Protein AF-A0A2S3U8B5-F1 (afdb_monomer_lite)

InterPro domains:
  IPR010022 Protein of unknown function XkdX [PF09693] (24-42)

Secondary structure (DSSP, 8-state):
--HHHHHHHHHHTT---HHHHHTTBTTTB-HHHHHHHHSS--------

Structure (mmCIF, N/CA/C/O backbone):
data_AF-A0A2S3U8B5-F1
#
_entry.id   AF-A0A2S3U8B5-F1
#
loop_
_atom_site.group_PDB
_atom_site.id
_atom_site.type_symbol
_atom_site.label_atom_id
_atom_site.label_alt_id
_atom_site.label_comp_id
_atom_site.label_asym_id
_atom_site.label_entity_id
_atom_site.label_seq_id
_atom_site.pdbx_PDB_ins_code
_atom_site.Cartn_x
_atom_site.Cartn_y
_atom_site.Cartn_z
_atom_site.occupancy
_atom_site.B_iso_or_equiv
_atom_site.auth_seq_id
_atom_site.auth_comp_id
_atom_site.auth_asym_id
_atom_site.auth_atom_id
_atom_site.pdbx_PDB_model_num
ATOM 1 N N . MET A 1 1 ? 9.675 6.589 7.743 1.00 70.56 1 MET A N 1
ATOM 2 C CA . MET A 1 1 ? 9.201 6.214 6.395 1.00 70.56 1 MET A CA 1
ATOM 3 C C . MET A 1 1 ? 7.898 5.461 6.576 1.00 70.56 1 MET A C 1
ATOM 5 O O . MET A 1 1 ? 7.870 4.572 7.420 1.00 70.56 1 MET A O 1
ATOM 9 N N . THR A 1 2 ? 6.822 5.873 5.910 1.00 90.06 2 THR A N 1
ATOM 10 C CA . THR A 1 2 ? 5.516 5.205 6.042 1.00 90.06 2 THR A CA 1
ATOM 11 C C . THR A 1 2 ? 5.466 3.945 5.173 1.00 90.06 2 THR A C 1
ATOM 13 O O . THR A 1 2 ? 6.268 3.797 4.248 1.00 90.06 2 THR A O 1
ATOM 16 N N . VAL A 1 3 ? 4.518 3.044 5.447 1.00 91.19 3 VAL A N 1
ATOM 17 C CA . VAL A 1 3 ? 4.268 1.867 4.594 1.00 91.19 3 VAL A CA 1
ATOM 18 C C . VAL A 1 3 ? 3.901 2.301 3.170 1.00 91.19 3 VAL A C 1
ATOM 20 O O . VAL A 1 3 ? 4.364 1.701 2.202 1.00 91.19 3 VAL A O 1
ATOM 23 N N . TYR A 1 4 ? 3.154 3.399 3.034 1.00 90.75 4 TYR A N 1
ATOM 24 C CA . TYR A 1 4 ? 2.838 4.013 1.747 1.00 90.75 4 TYR A CA 1
ATOM 25 C C . TYR A 1 4 ? 4.088 4.451 0.967 1.00 90.75 4 TYR A C 1
ATOM 27 O O . TYR A 1 4 ? 4.247 4.072 -0.194 1.00 90.75 4 TYR A O 1
ATOM 35 N N . ASP A 1 5 ? 5.015 5.185 1.598 1.00 92.25 5 ASP A N 1
ATOM 36 C CA . ASP A 1 5 ? 6.277 5.582 0.951 1.00 92.25 5 ASP A CA 1
ATOM 37 C C . ASP A 1 5 ? 7.089 4.369 0.498 1.00 92.25 5 ASP A C 1
ATOM 39 O O . ASP A 1 5 ? 7.627 4.353 -0.610 1.00 92.25 5 ASP A O 1
ATOM 43 N N . GLN A 1 6 ? 7.140 3.330 1.330 1.00 91.44 6 GLN A N 1
ATOM 44 C CA . GLN A 1 6 ? 7.844 2.095 1.006 1.00 91.44 6 GLN A CA 1
ATOM 45 C C . GLN A 1 6 ? 7.212 1.389 -0.206 1.00 91.44 6 GLN A C 1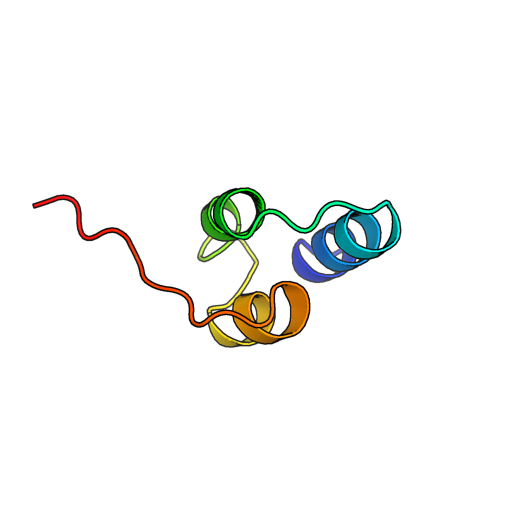
ATOM 47 O O . GLN A 1 6 ? 7.921 0.970 -1.120 1.00 91.44 6 GLN A O 1
ATOM 52 N N . CYS A 1 7 ? 5.880 1.350 -0.278 1.00 91.06 7 CYS A N 1
ATOM 53 C CA . CYS A 1 7 ? 5.156 0.779 -1.409 1.00 91.06 7 CYS A CA 1
ATOM 54 C C . CYS A 1 7 ? 5.369 1.554 -2.719 1.00 91.06 7 CYS A C 1
ATOM 56 O O . CYS A 1 7 ? 5.510 0.931 -3.777 1.00 91.06 7 CYS A O 1
ATOM 58 N N . ARG A 1 8 ? 5.478 2.889 -2.662 1.00 90.94 8 ARG A N 1
ATOM 59 C CA . ARG A 1 8 ? 5.857 3.699 -3.833 1.00 90.94 8 ARG A CA 1
ATOM 60 C C . ARG A 1 8 ? 7.283 3.416 -4.302 1.00 90.94 8 ARG A C 1
ATOM 62 O O . ARG A 1 8 ? 7.514 3.344 -5.507 1.00 90.94 8 ARG A O 1
ATOM 69 N N . ILE A 1 9 ? 8.225 3.214 -3.377 1.00 93.00 9 ILE A N 1
ATOM 70 C CA . ILE A 1 9 ? 9.598 2.812 -3.721 1.00 93.00 9 ILE A CA 1
ATOM 71 C C . ILE A 1 9 ? 9.584 1.452 -4.426 1.00 93.00 9 ILE A C 1
ATOM 73 O O . ILE A 1 9 ? 10.170 1.323 -5.498 1.00 93.00 9 ILE A O 1
ATOM 77 N N . PHE A 1 10 ? 8.851 0.467 -3.897 1.00 91.12 10 PHE A N 1
ATOM 78 C CA . PHE A 1 10 ? 8.720 -0.846 -4.538 1.00 91.12 10 PHE A CA 1
ATOM 79 C C . PHE A 1 10 ? 8.103 -0.760 -5.937 1.00 91.12 10 PHE A C 1
ATOM 81 O O . PHE A 1 10 ? 8.593 -1.416 -6.856 1.00 91.12 10 PHE A O 1
ATOM 88 N N . LYS A 1 11 ? 7.100 0.110 -6.128 1.00 89.25 11 LYS A N 1
ATOM 89 C CA . LYS A 1 11 ? 6.506 0.364 -7.449 1.00 89.25 11 LYS A CA 1
ATOM 90 C C . LYS A 1 11 ? 7.549 0.925 -8.412 1.00 89.25 11 LYS A C 1
ATOM 92 O O . LYS A 1 11 ? 7.665 0.461 -9.543 1.00 89.25 11 LYS A O 1
ATOM 97 N N . SER A 1 12 ? 8.360 1.872 -7.940 1.00 90.38 12 SER A N 1
ATOM 98 C CA . SER A 1 12 ? 9.460 2.450 -8.715 1.00 90.38 12 SER A CA 1
ATOM 99 C C . SER A 1 12 ? 10.583 1.451 -9.019 1.00 90.38 12 SER A C 1
ATOM 101 O O . SER A 1 12 ? 11.308 1.650 -9.989 1.00 90.38 12 SER A O 1
ATOM 103 N N . TRP A 1 13 ? 10.738 0.392 -8.221 1.00 91.00 13 TRP A N 1
ATOM 104 C CA . TRP A 1 13 ? 11.667 -0.716 -8.486 1.00 91.00 13 TRP A CA 1
ATOM 105 C C . TRP A 1 13 ? 11.101 -1.758 -9.462 1.00 91.00 13 TRP A C 1
ATOM 107 O O . TRP A 1 13 ? 11.792 -2.716 -9.800 1.00 91.00 13 TRP A O 1
ATOM 117 N N . GLY A 1 14 ? 9.865 -1.570 -9.932 1.00 89.38 14 GLY A N 1
ATOM 118 C CA . GLY A 1 14 ? 9.203 -2.443 -10.900 1.00 89.38 14 GLY A CA 1
ATOM 119 C C . GLY A 1 14 ? 8.220 -3.435 -10.285 1.00 89.38 14 GLY A C 1
ATOM 120 O 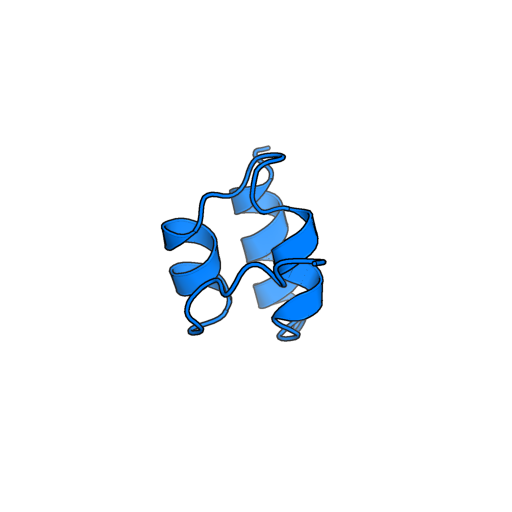O . GLY A 1 14 ? 7.646 -4.238 -11.022 1.00 89.38 14 GLY A O 1
ATOM 121 N N . GLN A 1 15 ? 7.980 -3.389 -8.969 1.00 88.44 15 GLN A N 1
ATOM 122 C CA . GLN A 1 15 ? 6.960 -4.240 -8.374 1.00 88.44 15 GLN A CA 1
ATOM 123 C C . GLN A 1 15 ? 5.573 -3.706 -8.738 1.00 88.44 15 GLN A C 1
ATOM 125 O O . GLN A 1 15 ? 5.188 -2.611 -8.352 1.00 88.44 15 GLN A O 1
ATOM 130 N N . THR A 1 16 ? 4.825 -4.464 -9.525 1.00 84.69 16 THR A N 1
ATOM 131 C CA . THR A 1 16 ? 3.501 -4.081 -10.027 1.00 84.69 16 THR A CA 1
ATOM 132 C C . THR A 1 16 ? 2.404 -5.015 -9.545 1.00 84.69 16 THR A C 1
ATOM 134 O O . THR A 1 16 ? 1.237 -4.706 -9.769 1.00 84.69 16 THR A O 1
ATOM 137 N N . ASP A 1 17 ? 2.764 -6.097 -8.850 1.00 88.25 17 ASP A N 1
ATOM 138 C CA . ASP A 1 17 ? 1.825 -7.105 -8.387 1.00 88.25 17 ASP A CA 1
ATOM 139 C C . ASP A 1 17 ? 0.859 -6.524 -7.337 1.00 88.25 17 ASP A C 1
ATOM 141 O O . ASP A 1 17 ? 1.288 -6.133 -6.247 1.00 88.25 17 ASP A O 1
ATOM 145 N N . PRO A 1 18 ? -0.450 -6.465 -7.628 1.00 87.69 18 PRO A N 1
ATOM 146 C CA . PRO A 1 18 ? -1.436 -5.912 -6.713 1.00 87.69 18 PRO A CA 1
ATOM 147 C C . PRO A 1 18 ? -1.569 -6.741 -5.434 1.00 87.69 18 PRO A C 1
ATOM 149 O O . PRO A 1 18 ? -1.851 -6.177 -4.379 1.00 87.69 18 PRO A O 1
ATOM 152 N N . ASN A 1 19 ? -1.365 -8.061 -5.472 1.00 87.81 19 ASN A N 1
ATOM 153 C CA . ASN A 1 19 ? -1.486 -8.901 -4.278 1.00 87.81 19 ASN A CA 1
ATOM 154 C C . ASN A 1 19 ? -0.360 -8.623 -3.280 1.00 87.81 19 ASN A C 1
ATOM 156 O O . ASN A 1 19 ? -0.602 -8.656 -2.073 1.00 87.81 19 ASN A O 1
ATOM 160 N N . TYR A 1 20 ? 0.828 -8.248 -3.766 1.00 89.12 20 TYR A N 1
ATOM 161 C CA . TYR A 1 20 ? 1.916 -7.771 -2.913 1.00 89.12 20 TYR A CA 1
ATOM 162 C C . TYR A 1 20 ? 1.497 -6.561 -2.069 1.00 89.12 20 TYR A C 1
ATOM 164 O O . TYR A 1 20 ? 1.837 -6.479 -0.895 1.00 89.12 20 TYR A O 1
ATOM 172 N N . TYR A 1 21 ? 0.717 -5.634 -2.629 1.00 89.69 21 TYR A N 1
ATOM 173 C CA . TYR A 1 21 ? 0.274 -4.444 -1.900 1.00 89.69 21 TYR A CA 1
ATOM 174 C C . TYR A 1 21 ? -0.905 -4.712 -0.953 1.00 89.69 21 TYR A C 1
ATOM 176 O O . TYR A 1 21 ? -1.084 -3.971 0.014 1.00 89.69 21 TYR A O 1
ATOM 184 N N . LYS A 1 22 ? -1.687 -5.780 -1.185 1.00 89.25 22 LYS A N 1
ATOM 185 C CA . LYS A 1 22 ? -2.890 -6.093 -0.390 1.00 89.25 22 LYS A CA 1
ATOM 186 C C . LYS A 1 22 ? -2.559 -6.367 1.071 1.00 89.25 22 LYS A C 1
ATOM 188 O O . LYS A 1 22 ? -3.288 -5.917 1.943 1.00 89.25 22 LYS A O 1
ATOM 193 N N . VAL A 1 23 ? -1.443 -7.043 1.343 1.00 89.44 23 VAL A N 1
ATOM 194 C CA . VAL A 1 23 ? -0.998 -7.354 2.717 1.00 89.44 23 VAL A CA 1
ATOM 195 C C . VAL A 1 23 ? -0.653 -6.1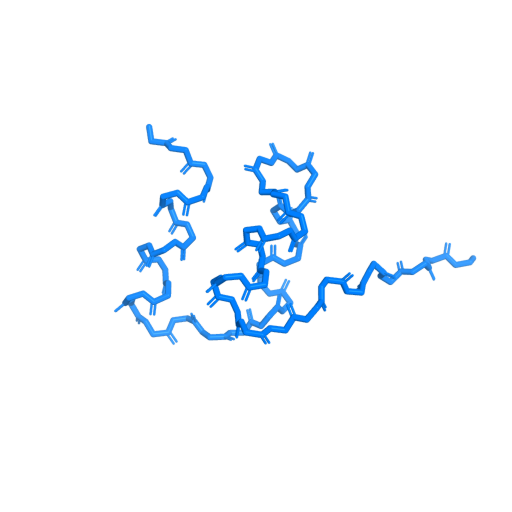16 3.545 1.00 89.44 23 VAL A C 1
ATOM 197 O O . VAL A 1 23 ? -0.645 -6.182 4.771 1.00 89.44 23 VAL A O 1
ATOM 200 N N . PHE A 1 24 ? -0.392 -4.979 2.901 1.00 89.50 24 PHE A N 1
ATOM 201 C CA . PHE A 1 24 ? -0.126 -3.719 3.591 1.00 89.50 24 PHE A CA 1
ATOM 202 C C . PHE A 1 24 ? -1.407 -2.927 3.887 1.00 89.50 24 PHE A C 1
ATOM 204 O O . PHE A 1 24 ? -1.388 -2.021 4.733 1.00 89.50 24 PHE A O 1
ATOM 211 N N . VAL A 1 25 ? -2.521 -3.274 3.231 1.00 89.69 25 VAL A N 1
ATOM 212 C CA . VAL A 1 25 ? -3.823 -2.649 3.468 1.00 89.69 25 VAL A CA 1
ATOM 213 C C . VAL A 1 25 ? -4.318 -3.023 4.863 1.00 89.69 25 VAL A C 1
ATOM 215 O O . VAL A 1 25 ? -4.428 -4.194 5.206 1.00 89.69 25 VAL A O 1
ATOM 218 N N . GLY A 1 26 ? -4.565 -2.014 5.700 1.00 84.56 26 GLY A N 1
ATOM 219 C CA . GLY A 1 26 ? -4.928 -2.187 7.114 1.00 84.56 26 GLY A CA 1
ATOM 220 C C . GLY A 1 26 ? -3.747 -2.253 8.094 1.00 84.56 26 GLY A C 1
ATOM 221 O O . GLY A 1 26 ? -3.952 -2.050 9.286 1.00 84.56 26 GLY A O 1
ATOM 222 N N . VAL A 1 27 ? -2.511 -2.454 7.616 1.00 86.25 27 VAL A N 1
ATOM 223 C CA . VAL A 1 27 ? -1.282 -2.384 8.444 1.00 86.25 27 VAL A CA 1
ATOM 224 C C . VAL A 1 27 ? -0.681 -0.975 8.433 1.00 86.25 27 VAL A C 1
ATOM 226 O O . VAL A 1 27 ? -0.085 -0.518 9.406 1.00 86.25 27 VAL A O 1
ATOM 229 N N . GLY A 1 28 ? -0.847 -0.270 7.319 1.00 87.00 28 GLY A N 1
ATOM 230 C CA . GLY A 1 28 ? -0.370 1.103 7.145 1.00 87.00 28 GLY A CA 1
ATOM 231 C C . GLY A 1 28 ? -0.669 1.697 5.772 1.00 87.00 28 GLY A C 1
ATOM 232 O O . GLY A 1 28 ? -0.275 2.830 5.508 1.00 87.00 28 GLY A O 1
ATOM 233 N N . LEU A 1 29 ? -1.342 0.933 4.910 1.00 90.88 29 LEU A N 1
ATOM 234 C CA . LEU A 1 29 ? -1.882 1.368 3.634 1.00 90.88 29 LEU A CA 1
ATOM 235 C C . LEU A 1 29 ? -3.412 1.420 3.726 1.00 90.88 29 LEU A C 1
ATOM 237 O O . LEU A 1 29 ? -4.034 0.537 4.324 1.00 90.88 29 LEU A O 1
ATOM 241 N N . THR A 1 30 ? -4.029 2.432 3.129 1.00 92.12 30 THR A N 1
ATOM 242 C CA . THR A 1 30 ? -5.489 2.477 2.950 1.00 92.12 30 THR A CA 1
ATOM 243 C C . THR A 1 30 ? -5.896 1.876 1.604 1.00 92.12 30 THR A C 1
ATOM 245 O O . THR A 1 30 ? -5.063 1.704 0.714 1.00 92.12 30 THR A O 1
ATOM 248 N N . ALA A 1 31 ? -7.183 1.563 1.434 1.00 91.31 31 ALA A N 1
ATOM 249 C CA . ALA A 1 31 ? -7.719 1.096 0.153 1.00 91.31 31 ALA A CA 1
ATOM 250 C C . ALA A 1 31 ? -7.515 2.130 -0.974 1.00 91.31 31 ALA A C 1
ATOM 252 O O . ALA A 1 31 ? -7.157 1.760 -2.090 1.00 91.31 31 ALA A O 1
ATOM 253 N N . ASP A 1 32 ? -7.655 3.424 -0.674 1.00 92.12 32 ASP A N 1
ATOM 254 C CA . ASP A 1 32 ? -7.373 4.501 -1.631 1.00 92.12 32 ASP A CA 1
ATOM 255 C C . ASP A 1 32 ? -5.896 4.535 -2.035 1.00 92.12 32 ASP A C 1
ATOM 257 O O . ASP A 1 32 ? -5.568 4.560 -3.218 1.00 92.12 32 ASP A O 1
ATOM 261 N N . GLN A 1 33 ? -4.990 4.443 -1.059 1.00 92.00 33 GLN A N 1
ATOM 262 C CA . GLN A 1 33 ? -3.549 4.406 -1.315 1.00 92.00 33 GLN A CA 1
ATOM 263 C C . GLN A 1 33 ? -3.136 3.170 -2.117 1.00 92.00 33 GLN A C 1
ATOM 265 O O . GLN A 1 33 ? -2.259 3.242 -2.978 1.00 92.00 33 GLN A O 1
ATOM 270 N N . TYR A 1 34 ? -3.773 2.030 -1.851 1.00 91.62 34 TYR A N 1
ATOM 271 C CA . TYR A 1 34 ? -3.589 0.809 -2.627 1.00 91.62 34 TYR A CA 1
ATOM 272 C C . TYR A 1 34 ? -3.941 1.038 -4.091 1.00 91.62 34 TYR A C 1
ATOM 274 O O . TYR A 1 34 ? -3.156 0.679 -4.970 1.00 91.62 34 TYR A O 1
ATOM 282 N N . LYS A 1 35 ? -5.081 1.681 -4.346 1.00 92.31 35 LYS A N 1
ATOM 283 C CA . LYS A 1 35 ? -5.535 2.021 -5.692 1.00 92.31 35 LYS A CA 1
ATOM 284 C C . LYS A 1 35 ? -4.613 3.019 -6.377 1.00 92.31 35 LYS A C 1
ATOM 286 O O . LYS A 1 35 ? -4.312 2.840 -7.551 1.00 92.31 35 LYS A O 1
ATOM 291 N N . GLU A 1 36 ? -4.090 4.009 -5.659 1.00 91.38 36 GLU A N 1
ATOM 292 C CA . GLU A 1 36 ? -3.090 4.932 -6.211 1.00 91.38 36 GLU A CA 1
ATOM 293 C C . GLU A 1 36 ? -1.798 4.219 -6.631 1.00 91.38 36 GLU A C 1
ATOM 295 O O . GLU A 1 36 ? -1.213 4.542 -7.664 1.00 91.38 36 GLU A O 1
ATOM 300 N N . ILE A 1 37 ? -1.338 3.243 -5.843 1.00 90.25 37 ILE A N 1
ATOM 301 C CA . ILE A 1 37 ? -0.093 2.523 -6.129 1.00 90.25 37 ILE A CA 1
ATOM 302 C C . ILE A 1 37 ? -0.303 1.485 -7.230 1.00 90.25 37 ILE A C 1
ATOM 304 O O . ILE A 1 37 ? 0.506 1.379 -8.151 1.00 90.25 37 ILE A O 1
ATOM 308 N N . THR A 1 38 ? -1.354 0.677 -7.139 1.00 89.31 38 THR A N 1
ATOM 309 C CA . THR A 1 38 ? -1.570 -0.480 -8.019 1.00 89.31 38 THR A CA 1
ATOM 310 C C . THR A 1 38 ? -2.340 -0.123 -9.283 1.00 89.31 38 THR A C 1
ATOM 312 O O . THR A 1 38 ? -2.044 -0.689 -10.333 1.00 89.31 38 THR A O 1
ATOM 315 N N . GLY A 1 39 ? -3.244 0.853 -9.206 1.00 88.50 39 GLY A N 1
ATOM 316 C CA . GLY A 1 39 ? -4.263 1.134 -10.215 1.00 88.50 39 GLY A CA 1
ATOM 317 C C . GLY A 1 39 ? -5.530 0.287 -10.055 1.00 88.50 39 GLY A C 1
ATOM 318 O O . GLY A 1 39 ? -6.489 0.515 -10.788 1.00 88.50 39 GLY A O 1
ATOM 319 N N . GLU A 1 40 ? -5.557 -0.659 -9.112 1.00 88.25 40 GLU A N 1
ATOM 320 C CA . GLU A 1 40 ? -6.689 -1.556 -8.883 1.00 88.25 40 GLU A CA 1
ATOM 321 C C . GLU A 1 40 ? -7.452 -1.206 -7.608 1.00 88.25 40 GLU A C 1
ATOM 323 O O . GLU A 1 40 ? -6.885 -0.764 -6.609 1.00 88.25 40 GLU A O 1
ATOM 328 N N . ASP A 1 41 ? -8.761 -1.440 -7.625 1.00 88.81 41 ASP A N 1
ATOM 329 C CA . ASP A 1 41 ? -9.563 -1.353 -6.414 1.00 88.81 41 ASP A CA 1
ATOM 330 C C . ASP A 1 41 ? -9.172 -2.467 -5.438 1.00 88.81 41 ASP A C 1
ATOM 332 O O . ASP A 1 41 ? -9.026 -3.639 -5.799 1.00 88.81 41 ASP A O 1
ATOM 336 N N . TYR A 1 42 ? -9.002 -2.097 -4.168 1.00 86.69 42 TYR A N 1
ATOM 337 C CA . TYR A 1 42 ? -8.730 -3.074 -3.126 1.00 86.69 42 TYR A CA 1
ATOM 338 C C . TYR A 1 42 ? -9.968 -3.944 -2.899 1.00 86.69 42 TYR A C 1
ATOM 340 O O . TYR A 1 42 ? -10.914 -3.552 -2.217 1.00 86.69 42 TYR A O 1
ATOM 348 N N . VAL A 1 43 ? -9.939 -5.154 -3.450 1.00 83.62 43 VAL A N 1
ATOM 349 C CA . VAL A 1 43 ? -10.909 -6.197 -3.120 1.00 83.62 43 VAL A CA 1
ATOM 350 C C . VAL A 1 43 ? -10.308 -7.046 -2.009 1.00 83.62 43 VAL A C 1
ATOM 352 O O . VAL A 1 43 ? -9.399 -7.851 -2.255 1.00 83.62 43 VAL A O 1
ATOM 355 N N . ALA A 1 44 ? -10.790 -6.834 -0.782 1.00 74.75 44 ALA A N 1
ATOM 356 C CA . ALA A 1 44 ? -10.521 -7.744 0.319 1.00 74.75 44 ALA A CA 1
ATOM 357 C C . ALA A 1 44 ? -11.056 -9.119 -0.085 1.00 74.75 44 ALA A C 1
ATOM 359 O O . ALA A 1 44 ? -12.242 -9.261 -0.379 1.00 74.75 44 ALA A O 1
ATOM 360 N N . SER A 1 45 ? -10.183 -10.123 -0.136 1.00 64.38 45 SER A N 1
ATOM 361 C CA . SER A 1 45 ? -10.632 -11.503 -0.256 1.00 64.38 45 SER A CA 1
ATOM 362 C C . SER A 1 45 ? -11.363 -11.829 1.042 1.00 64.38 45 SER A C 1
ATOM 364 O O . SER A 1 45 ? -10.721 -12.136 2.047 1.00 64.38 45 SER A O 1
ATOM 366 N N . THR A 1 46 ? -12.687 -11.675 1.058 1.00 52.00 46 THR A N 1
ATOM 367 C CA . THR A 1 46 ? -13.527 -12.156 2.153 1.00 52.00 46 THR A CA 1
ATOM 368 C C . THR A 1 46 ? -13.288 -13.655 2.233 1.00 52.00 46 THR A C 1
ATOM 370 O O . THR A 1 46 ? -13.728 -14.405 1.368 1.00 52.00 46 THR A O 1
ATOM 373 N N . THR A 1 47 ? -12.481 -14.080 3.202 1.00 47.38 47 THR A N 1
ATOM 374 C CA . THR A 1 47 ? -12.414 -15.491 3.570 1.00 47.38 47 THR A CA 1
ATOM 375 C C . THR A 1 47 ? -13.707 -15.755 4.327 1.00 47.38 47 THR A C 1
ATOM 377 O O . THR A 1 47 ? -13.857 -15.274 5.449 1.00 47.38 47 THR A O 1
ATOM 380 N N . GLU A 1 48 ? -14.666 -16.378 3.643 1.00 40.06 48 GLU A N 1
ATOM 381 C CA . GLU A 1 48 ? -15.854 -16.986 4.256 1.00 40.06 48 GLU A CA 1
ATOM 382 C C . GLU A 1 48 ? -15.468 -18.205 5.103 1.00 40.06 48 GLU A C 1
ATOM 384 O O . GLU A 1 48 ? -14.536 -18.942 4.697 1.00 40.06 48 GLU A O 1
#

pLDDT: mean 85.66, std 11.48, range [40.06, 93.0]

Organism: NCBI:txid337330

Foldseek 3Di:
DFPLVVLQVCVVVVPQDLVVCLVCDVVGADQVSSCVSNVDGNDDPPPD

Radius of gyration: 10.23 Å; chains: 1; bounding box: 28×23×19 Å

Sequence (48 aa):
MTVYDQCRIFKSWGQTDPNYYKVFVGVGLTADQYKEITGEDYVASTTE

=== Feature glossary ===
Legend for the data blocks above and below:

— What the protein is —

Sequence gives the chain of amino acids in standard one-letter code (A=alanine, C=cysteine, …, Y=tyrosine), read N→C. It is the only feature that is directly encoded by the gene; all structural features are derived from the folded form of this sequence.

The annotation block draws on four external resources. InterPro: which protein families and domains the seque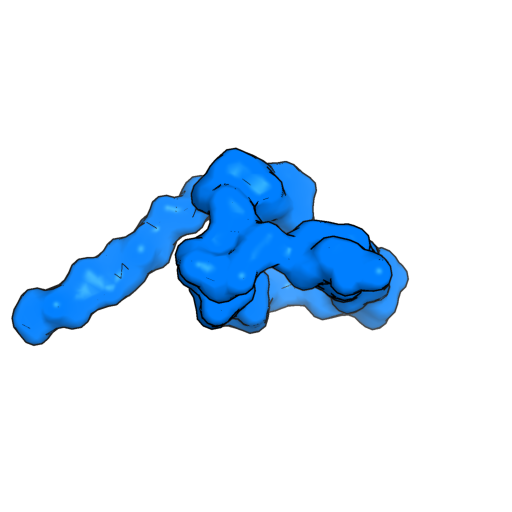nce belongs to. GO: standardized terms for what the protein does, what process it participates in, and where in the cell it acts. CATH: which structural fold it has in the CATH hierarchy. Organism: the species of origin.

— Where its atoms are —

Atomic coordinates in PDBx/mmCIF format — the same representation the Protein Data Bank distributes. Each line of the _atom_site loop places one backbone atom in Cartesian space (units: ångströms, origin: arbitrary).

Six rendered views show the 3D structure from the faces of a cube — i.e. along ±x, ±y, ±z. Rendering representation is drawn randomly per protein from cartoon (secondary-structure ribbons), sticks (backbone bonds), or molecular surface; coloring is either N→C rainbow (blue at the N-terminus through red at the C-terminus) or one color per chain.

— Local backbone conformation —

DSSP 8-state secondary structure assigns each residue one of H (α-helix), G (3₁₀-helix), I (π-helix), E (extended β-strand), B (isolated β-bridge), T (hydrogen-bonded turn), S (bend), or '-' (coil). The assignment is computed from backbone hydrogen-bond geometry via the Kabsch–Sander algorithm.

P-SEA three-state annotation labels each residue as helix, strand, or coil based purely on the geometry of the Cα trace. It serves as a fallback when the full backbone (and thus DSSP) is unavailable.

φ (phi) and ψ (psi) are the two rotatable backbone dihedrals per residue: φ is the C(i-1)–N–Cα–C torsion, ψ is the N–Cα–C–N(i+1) torsion, both in degrees on (−180°, 180°]. α-helical residues cluster near (−60°, −45°); β-strand residues near (−120°, +130°). A Ramachandran plot is simply a scatter of (φ, ψ) for every residue.

— Global shape and packing —

Radius of gyration (Rg) is the root-mean-square distance of Cα atoms from their centroid — a single number for overall size and compactness. A globular domain of N residues has Rg ≈ 2.2·N^0.38 Å; an extended or disordered chain has a much larger Rg. The Cα contact count is the number of residue pairs whose Cα atoms are within 8 Å and are more than four positions apart in sequence — a standard proxy for tertiary packing density. The bounding box is the smallest axis-aligned box enclosing all Cα atoms.

Accessible surface area quantifies burial. A residue with SASA near zero is packed into the hydrophobic core; one with SASA >100 Å² sits on the surface. Computed here via the Shrake–Rupley numerical algorithm with a 1.4 Å probe.

The contact map is a binary N×N matrix image: pixel (i, j) is dark where Cα_i and Cα_j are within 8 Å and |i−j|>4. Because the |i−j|>4 filter removes local helical contacts, off-diagonal stripes parallel to the main diagonal indicate parallel β-sheets; stripes perpendicular to it indicate antiparallel β-sheets. The Ramachandran plot scatters every residue's (φ, ψ) pair against the sterically allowed regions. The PAE heatmap renders the predicted-aligned-error matrix.

— Structural neighborhood —

A 3Di character summarizes, for each residue, the relative orientation of the Cα frame of its nearest spatial neighbor. Because it encodes fold topology rather than chemistry, 3Di alignments detect remote structural similarity that sequence alignment misses.

Structural nearest neighbors (via Foldseek easy-search vs the PDB). Reported per hit: target PDB id, E-value, and alignment TM-score. A TM-score above ~0.5 is the conventional threshold for 'same fold'.

— Confidence and disorder —

For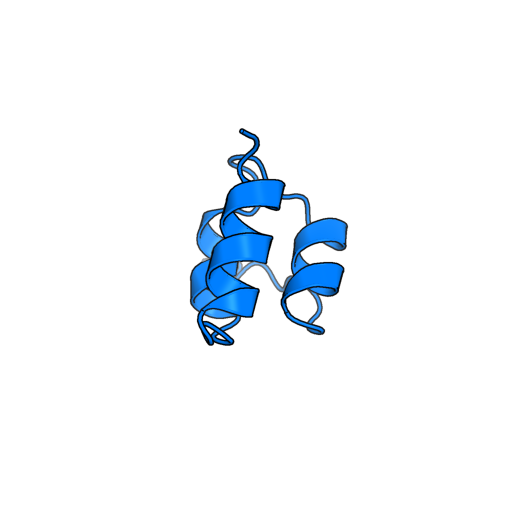 AlphaFold models, the B-factor field carries pLDDT — the model's own estimate of local accuracy on a 0–100 scale. Regions with pLDDT<50 should be treated as essentially unmodeled; they often correspond to intrinsically disordered segments.

B-factor (Debye–Waller factor) reflects atomic displacement in the crystal lattice. It is an experimental observable (units Å²), not a prediction; low values mean the atom is pinned down, high values mean it moves or is heterogeneous across the crystal.

Predicted Aligned Error (PAE) is an AlphaFold confidence matrix: entry (i, j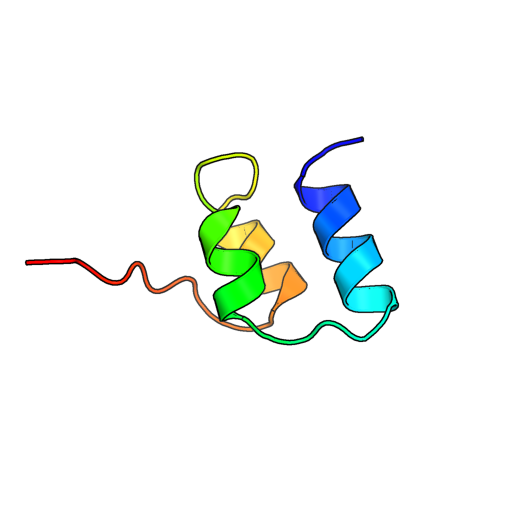) is the expected error in the position of residue j, in ångströms, when the prediction is superimposed on the true structure at residue i. Low PAE within a block of residues means that block is internally rigid and well-predicted; high PAE between two blocks means their relative placement is uncertain even if each block individually is confident.